Protein AF-A0A845WU92-F1 (afdb_monomer_lite)

Radius of gyration: 21.83 Å; chains: 1; bounding box: 58×50×40 Å

Sequence (143 aa):
MDGFDRQRKTGFVSPQVGMMVEIFIPVGIFEACANDLQRYDLDDRFLAKNHVSILPDRIGQIKDYLRELFWLAQHKPDWFDKPHVQQLVANDLVPLVIQAIPIQGSSTPTLKPSRRRKLIAQAELEMVAHLEKPLTLKEQSTS

Secondary structure (DSSP, 8-state):
--SS-TT--------SS---------HHHHHHHHHHTT-TTSSHHHHT-S--PPPHHHHHHHHHHHHHHHHHHHH-GGGTTSHHHHHHHHHHHHHHHHHHSPPTTS-----PPPHHHHHHHHHHHHHHHTTTS---TTSS---

Foldseek 3Di:
DAQVPPPDDDDDDDDPDDDDDDDDDPPVLLVVLCVVVVVPQCDRVVNRDNDADFAPVLVVVLVVLVVVVVVCCVPPVCQVVDPVVVVVCSVPNSNSVSVRGDRVPPDDPPPPQDPVNVVVVVVVVVCVVPVPDDDDPPPPPDD

Structure (mmCIF, N/CA/C/O backbone):
data_AF-A0A845WU92-F1
#
_entry.id   AF-A0A845WU92-F1
#
loop_
_atom_site.group_PDB
_atom_site.id
_atom_site.type_symbol
_atom_site.label_atom_id
_atom_site.label_alt_id
_atom_site.label_comp_id
_atom_site.label_asym_id
_atom_site.label_entity_id
_atom_site.label_seq_id
_atom_site.pdbx_PDB_ins_code
_atom_site.Cartn_x
_atom_site.Cartn_y
_atom_site.Cartn_z
_atom_site.occupancy
_atom_site.B_iso_or_equiv
_atom_site.auth_seq_id
_atom_site.auth_comp_id
_atom_site.auth_asym_id
_atom_site.auth_atom_id
_atom_site.pdbx_PDB_model_num
ATOM 1 N N . MET A 1 1 ? -22.065 -7.936 2.087 1.00 38.28 1 MET A N 1
ATOM 2 C CA . MET A 1 1 ? -22.014 -6.628 2.779 1.00 38.28 1 MET A CA 1
ATOM 3 C C . MET A 1 1 ? -20.560 -6.206 2.675 1.00 38.28 1 MET A C 1
ATOM 5 O O . MET A 1 1 ? -19.827 -6.429 3.616 1.00 38.28 1 MET A O 1
ATOM 9 N N . ASP A 1 2 ? -20.125 -5.704 1.511 1.00 31.05 2 ASP A N 1
ATOM 10 C CA . ASP A 1 2 ? -18.720 -5.882 1.096 1.00 31.05 2 ASP A CA 1
ATOM 11 C C . ASP A 1 2 ? -18.082 -4.567 0.604 1.00 31.05 2 ASP A C 1
ATOM 13 O O . ASP A 1 2 ? -18.565 -3.916 -0.329 1.00 31.05 2 ASP A O 1
ATOM 17 N N . GLY A 1 3 ? -17.023 -4.137 1.292 1.00 39.50 3 GLY A N 1
ATOM 18 C CA . GLY A 1 3 ? -15.917 -3.353 0.723 1.00 39.50 3 GLY A CA 1
ATOM 19 C C . GLY A 1 3 ? -14.879 -4.334 0.154 1.00 39.50 3 GLY A C 1
ATOM 20 O O . GLY A 1 3 ? -14.811 -5.458 0.635 1.00 39.50 3 GLY A O 1
ATOM 21 N N . PHE A 1 4 ? -14.153 -3.962 -0.909 1.00 47.59 4 PHE A N 1
ATOM 22 C CA . PHE A 1 4 ? -13.502 -4.881 -1.885 1.00 47.59 4 PHE A CA 1
ATOM 23 C C . PHE A 1 4 ? -14.466 -5.725 -2.743 1.00 47.59 4 PHE A C 1
ATOM 25 O O . PHE A 1 4 ? -14.061 -6.681 -3.403 1.00 47.59 4 PHE A O 1
ATOM 32 N N . ASP A 1 5 ? -15.738 -5.337 -2.812 1.00 46.75 5 ASP A N 1
ATOM 33 C CA . ASP A 1 5 ? -16.700 -5.904 -3.756 1.00 46.75 5 ASP A CA 1
ATOM 34 C C . ASP A 1 5 ? -16.367 -5.495 -5.201 1.00 46.75 5 ASP A C 1
ATOM 36 O O . ASP A 1 5 ? -16.459 -4.319 -5.566 1.00 46.75 5 ASP A O 1
ATOM 40 N N . ARG A 1 6 ? -16.027 -6.482 -6.040 1.00 50.19 6 ARG A N 1
ATOM 41 C CA . ARG A 1 6 ? -15.702 -6.293 -7.466 1.00 50.19 6 ARG A CA 1
ATOM 42 C C . ARG A 1 6 ? -16.856 -5.716 -8.296 1.00 50.19 6 ARG A C 1
ATOM 44 O O . ARG A 1 6 ? -16.611 -5.282 -9.418 1.00 50.19 6 ARG A O 1
ATOM 51 N N . GLN A 1 7 ? -18.094 -5.726 -7.797 1.00 50.69 7 GLN A N 1
ATOM 52 C CA . GLN A 1 7 ? -19.277 -5.259 -8.530 1.00 50.69 7 GLN A CA 1
ATOM 53 C C . GLN A 1 7 ? -19.826 -3.911 -8.045 1.00 50.69 7 GLN A C 1
ATOM 55 O O . GLN A 1 7 ? -20.778 -3.377 -8.624 1.00 50.69 7 GLN A O 1
ATOM 60 N N . ARG A 1 8 ? -19.240 -3.318 -7.001 1.00 53.22 8 ARG A N 1
ATOM 61 C CA . ARG A 1 8 ? -19.770 -2.096 -6.392 1.00 53.22 8 ARG A CA 1
ATOM 62 C C . ARG A 1 8 ? -19.261 -0.852 -7.120 1.00 53.22 8 ARG A C 1
ATOM 64 O O . ARG A 1 8 ? -18.064 -0.593 -7.170 1.00 53.22 8 ARG A O 1
ATOM 71 N N . LYS A 1 9 ? -20.180 -0.038 -7.655 1.00 52.53 9 LYS A N 1
ATOM 72 C CA . LYS A 1 9 ? -19.841 1.262 -8.258 1.00 52.53 9 LYS A CA 1
ATOM 73 C C . LYS A 1 9 ? -19.265 2.199 -7.195 1.00 52.53 9 LYS A C 1
ATOM 75 O O . LYS A 1 9 ? -19.978 2.623 -6.285 1.00 52.53 9 LYS A O 1
ATOM 80 N N . THR A 1 10 ? -17.994 2.546 -7.333 1.00 56.81 10 THR A N 1
ATOM 81 C CA . THR A 1 10 ? -17.315 3.566 -6.535 1.00 56.81 10 THR A CA 1
ATOM 82 C C . THR A 1 10 ? -17.451 4.929 -7.213 1.00 56.81 10 THR A C 1
ATOM 84 O O . THR A 1 10 ? -17.150 5.098 -8.390 1.00 56.81 10 THR A O 1
ATOM 87 N N . GLY A 1 11 ? -17.954 5.918 -6.471 1.00 55.31 11 GLY A N 1
ATOM 88 C CA . GLY A 1 11 ? -17.935 7.319 -6.886 1.00 55.31 11 GLY A CA 1
ATOM 89 C C . GLY A 1 11 ? -16.698 7.994 -6.310 1.00 55.31 11 GLY A C 1
ATOM 90 O O . GLY A 1 11 ? -16.529 8.008 -5.091 1.00 55.31 11 GLY A O 1
ATOM 91 N N . PHE A 1 12 ? -15.843 8.545 -7.166 1.00 60.84 12 PHE A N 1
ATOM 92 C CA . PHE A 1 12 ? -14.630 9.240 -6.751 1.00 60.84 12 PHE A CA 1
ATOM 93 C C . PHE A 1 12 ? -14.727 10.725 -7.102 1.00 60.84 12 PHE A C 1
ATOM 95 O O . PHE A 1 12 ? -15.078 11.089 -8.222 1.00 60.84 12 PHE A O 1
ATOM 102 N N . VAL A 1 13 ? -14.442 11.588 -6.127 1.00 61.06 13 VAL A N 1
ATOM 103 C CA . VAL A 1 13 ? -14.402 13.043 -6.304 1.00 61.06 13 VAL A CA 1
ATOM 104 C C . VAL A 1 13 ? -13.043 13.519 -5.819 1.00 61.06 13 VAL A C 1
ATOM 106 O O . VAL A 1 13 ? -12.762 13.464 -4.622 1.00 61.06 13 VAL A O 1
ATOM 109 N N . SER A 1 14 ? -12.207 13.990 -6.741 1.00 62.66 14 SER A N 1
ATOM 110 C CA . SER A 1 14 ? -10.906 14.579 -6.429 1.00 62.66 14 SER A CA 1
ATOM 111 C C . SER A 1 14 ? -10.896 16.088 -6.657 1.00 62.66 14 SER A C 1
ATOM 113 O O . SER A 1 14 ? -11.669 16.604 -7.469 1.00 62.66 14 SER A O 1
ATOM 115 N N . PRO A 1 15 ? -9.996 16.824 -5.982 1.00 66.38 15 PRO A N 1
ATOM 116 C CA . PRO A 1 15 ? -9.643 18.168 -6.423 1.00 66.38 15 PRO A CA 1
ATOM 117 C C . PRO A 1 15 ? -9.107 18.132 -7.864 1.00 66.38 15 PRO A C 1
ATOM 119 O O . PRO A 1 15 ? -8.477 17.160 -8.277 1.00 66.38 15 PRO A O 1
ATOM 122 N N . GLN A 1 16 ? -9.338 19.207 -8.624 1.00 62.50 16 GLN A N 1
ATOM 123 C CA . GLN A 1 16 ? -8.887 19.341 -10.021 1.00 62.50 16 GLN A CA 1
ATOM 124 C C . GLN A 1 16 ? -7.357 19.386 -10.167 1.00 62.50 16 GLN A C 1
ATOM 126 O O . GLN A 1 16 ? -6.836 19.257 -11.270 1.00 62.50 16 GLN A O 1
ATOM 131 N N . VAL A 1 17 ? -6.638 19.576 -9.059 1.00 66.75 17 VAL A N 1
ATOM 132 C CA . VAL A 1 17 ? -5.182 19.692 -9.025 1.00 66.75 17 VAL A CA 1
ATOM 133 C C . VAL A 1 17 ? -4.633 18.624 -8.087 1.00 66.75 17 VAL A C 1
ATOM 135 O O . VAL A 1 17 ? -4.877 18.658 -6.881 1.00 66.75 17 VAL A O 1
ATOM 138 N N . GLY A 1 18 ? -3.899 17.670 -8.652 1.00 65.50 18 GLY A N 1
ATOM 139 C CA . GLY A 1 18 ? -3.216 16.614 -7.913 1.00 65.50 18 GLY A CA 1
ATOM 140 C C . GLY A 1 18 ? -2.792 15.469 -8.827 1.00 65.50 18 GLY A C 1
ATOM 141 O O . GLY A 1 18 ? -3.492 15.133 -9.777 1.00 65.50 18 GLY A O 1
ATOM 142 N N . MET A 1 19 ? -1.640 14.867 -8.536 1.00 68.38 19 MET A N 1
ATOM 143 C CA . MET A 1 19 ? -1.254 13.592 -9.133 1.00 68.38 19 MET A CA 1
ATOM 144 C C . MET A 1 19 ? -1.906 12.478 -8.317 1.00 68.38 19 MET A C 1
ATOM 146 O O . MET A 1 19 ? -1.707 12.402 -7.103 1.00 68.38 19 MET A O 1
ATOM 150 N N . MET A 1 20 ? -2.697 11.641 -8.981 1.00 75.50 20 MET A N 1
ATOM 151 C CA . MET A 1 20 ? -3.293 10.457 -8.378 1.00 75.50 20 MET A CA 1
ATOM 152 C C . MET A 1 20 ? -2.574 9.217 -8.892 1.00 75.50 20 MET A C 1
ATOM 154 O O . MET A 1 20 ? -2.306 9.101 -10.085 1.00 75.50 20 MET A O 1
ATOM 158 N N . VAL A 1 21 ? -2.284 8.300 -7.976 1.00 76.75 21 VAL A N 1
ATOM 159 C CA . VAL A 1 21 ? -1.739 6.982 -8.283 1.00 76.75 21 VAL A CA 1
ATOM 160 C C . VAL A 1 21 ? -2.713 5.955 -7.739 1.00 76.75 21 VAL A C 1
ATOM 162 O O . VAL A 1 21 ? -3.097 6.030 -6.572 1.00 76.75 21 VAL A O 1
ATOM 165 N N . GLU A 1 22 ? -3.105 5.015 -8.589 1.00 82.00 22 GLU A N 1
ATOM 166 C CA . GLU A 1 22 ? -3.937 3.882 -8.210 1.00 82.00 22 GLU A CA 1
ATOM 167 C C . GLU A 1 22 ? -3.073 2.621 -8.191 1.00 82.00 22 GLU A C 1
ATOM 169 O O . GLU A 1 22 ? -2.296 2.374 -9.114 1.00 82.00 22 GLU A O 1
ATOM 174 N N . ILE A 1 23 ? -3.169 1.853 -7.106 1.00 83.69 23 ILE A N 1
ATOM 175 C CA . ILE A 1 23 ? -2.412 0.616 -6.911 1.00 83.69 23 ILE A CA 1
ATOM 176 C C . ILE A 1 23 ? -3.424 -0.502 -6.714 1.00 83.69 23 ILE A C 1
ATOM 178 O O . ILE A 1 23 ? -4.218 -0.470 -5.773 1.00 83.69 23 ILE A O 1
ATOM 182 N N . PHE A 1 24 ? -3.370 -1.502 -7.586 1.00 85.06 24 PHE A N 1
ATOM 183 C CA . PHE A 1 24 ? -4.214 -2.684 -7.502 1.00 85.06 24 PHE A CA 1
ATOM 184 C C . PHE A 1 24 ? -3.412 -3.836 -6.905 1.00 85.06 24 PHE A C 1
ATOM 186 O O . PHE A 1 24 ? -2.464 -4.320 -7.518 1.00 85.06 24 PHE A O 1
ATOM 193 N N . ILE A 1 25 ? -3.803 -4.284 -5.712 1.00 86.38 25 ILE A N 1
ATOM 194 C CA . ILE A 1 25 ? -3.207 -5.449 -5.053 1.00 86.38 25 ILE A CA 1
ATOM 195 C C . ILE A 1 25 ? -4.249 -6.573 -5.067 1.00 86.38 25 ILE A C 1
ATOM 197 O O . ILE A 1 25 ? -5.333 -6.394 -4.505 1.00 86.38 25 ILE A O 1
ATOM 201 N N . PRO A 1 26 ? -3.972 -7.726 -5.704 1.00 86.88 26 PRO A N 1
ATOM 202 C CA . PRO A 1 26 ? -4.855 -8.882 -5.624 1.00 86.88 26 PRO A CA 1
ATOM 203 C C . PRO A 1 26 ? -5.053 -9.321 -4.171 1.00 86.88 26 PRO A C 1
ATOM 205 O O . PRO A 1 26 ? -4.081 -9.474 -3.434 1.00 86.88 26 PRO A O 1
ATOM 208 N N . VAL A 1 27 ? -6.305 -9.577 -3.782 1.00 85.00 27 VAL A N 1
ATOM 209 C CA . VAL A 1 27 ? -6.666 -9.901 -2.390 1.00 85.00 27 VAL A CA 1
ATOM 210 C C . VAL A 1 27 ? -5.859 -11.074 -1.823 1.00 85.00 27 VAL A C 1
ATOM 212 O O . VAL A 1 27 ? -5.298 -10.946 -0.746 1.00 85.00 27 VAL A O 1
ATOM 215 N N . GLY A 1 28 ? -5.657 -12.147 -2.596 1.00 87.38 28 GLY A N 1
ATOM 216 C CA . GLY A 1 28 ? -4.867 -13.293 -2.134 1.00 87.38 28 GLY A CA 1
ATOM 217 C C . GLY A 1 28 ? -3.386 -12.973 -1.880 1.00 87.38 28 GLY A C 1
ATOM 218 O O . GLY A 1 28 ? -2.784 -13.561 -0.990 1.00 87.38 28 GLY A O 1
ATOM 219 N N . ILE A 1 29 ? -2.797 -12.015 -2.614 1.00 87.88 29 ILE A N 1
ATOM 220 C CA . ILE A 1 29 ? -1.420 -11.551 -2.356 1.00 87.88 29 ILE A CA 1
ATOM 221 C C . ILE A 1 29 ? -1.388 -10.706 -1.080 1.00 87.88 29 ILE A C 1
ATOM 223 O O . ILE A 1 29 ? -0.481 -10.852 -0.263 1.00 87.88 29 ILE A O 1
ATOM 227 N N . PHE A 1 30 ? -2.388 -9.841 -0.898 1.00 89.81 30 PHE A N 1
ATOM 228 C CA . PHE A 1 30 ? -2.520 -9.032 0.308 1.00 89.81 30 PHE A CA 1
ATOM 229 C C . PHE A 1 30 ? -2.672 -9.907 1.560 1.00 89.81 30 PHE A C 1
ATOM 231 O O . PHE A 1 30 ? -1.929 -9.723 2.517 1.00 89.81 30 PHE A O 1
ATOM 238 N N . GLU A 1 31 ? -3.581 -10.882 1.536 1.00 89.75 31 GLU A N 1
ATOM 239 C CA . GLU A 1 31 ? -3.843 -11.801 2.651 1.00 89.75 31 GLU A CA 1
ATOM 240 C C . GLU A 1 31 ? -2.629 -12.675 2.978 1.00 89.75 31 GLU A C 1
ATOM 242 O O . GLU A 1 31 ? -2.265 -12.804 4.147 1.00 89.75 31 GLU A O 1
ATOM 247 N N . ALA A 1 32 ? -1.965 -13.240 1.962 1.00 89.69 32 ALA A N 1
ATOM 248 C CA . ALA A 1 32 ? -0.749 -14.026 2.162 1.00 89.69 32 ALA A CA 1
ATOM 249 C C . ALA A 1 32 ? 0.344 -13.191 2.848 1.00 89.69 32 ALA A C 1
ATOM 251 O O . ALA A 1 32 ? 0.891 -13.600 3.869 1.00 89.69 32 ALA A O 1
ATOM 252 N N . CYS A 1 33 ? 0.587 -11.976 2.352 1.00 90.31 33 CYS A N 1
ATOM 253 C CA . CYS A 1 33 ? 1.575 -11.078 2.937 1.00 90.31 33 CYS A CA 1
ATOM 254 C C . CYS A 1 33 ? 1.183 -10.607 4.349 1.00 90.31 33 CYS A C 1
ATOM 256 O O . CYS A 1 33 ? 2.035 -10.518 5.233 1.00 90.31 33 CYS A O 1
ATOM 258 N N . ALA A 1 34 ? -0.102 -10.333 4.596 1.00 90.44 34 ALA A N 1
ATOM 259 C CA . ALA A 1 34 ? -0.592 -9.970 5.923 1.00 90.44 34 ALA A CA 1
ATOM 260 C C . ALA A 1 34 ? -0.367 -11.107 6.930 1.00 90.44 34 ALA A C 1
ATOM 262 O O . ALA A 1 34 ? 0.067 -10.840 8.050 1.00 90.44 34 ALA A O 1
ATOM 263 N N . ASN A 1 35 ? -0.589 -12.359 6.522 1.00 89.38 35 ASN A N 1
ATOM 264 C CA . ASN A 1 35 ? -0.312 -13.535 7.345 1.00 89.38 35 ASN A CA 1
ATOM 265 C C . ASN A 1 35 ? 1.184 -13.689 7.643 1.00 89.38 35 ASN A C 1
ATOM 267 O O . ASN A 1 35 ? 1.546 -13.871 8.806 1.00 89.38 35 ASN A O 1
ATOM 271 N N . ASP A 1 36 ? 2.052 -13.541 6.639 1.00 89.94 36 ASP A N 1
ATOM 272 C CA . ASP A 1 36 ? 3.511 -13.605 6.820 1.00 89.94 36 ASP A CA 1
ATOM 273 C C . ASP A 1 36 ? 4.017 -12.520 7.785 1.00 89.94 36 ASP A C 1
ATOM 275 O O . ASP A 1 36 ? 4.901 -12.757 8.610 1.00 89.94 36 ASP A O 1
ATOM 279 N N . LEU A 1 37 ? 3.413 -11.329 7.729 1.00 88.56 37 LEU A N 1
ATOM 280 C CA . LEU A 1 37 ? 3.691 -10.208 8.631 1.00 88.56 37 LEU A CA 1
ATOM 281 C C . LEU A 1 37 ? 2.940 -10.290 9.969 1.00 88.56 37 LEU A C 1
ATOM 283 O O . LEU A 1 37 ? 3.036 -9.360 10.773 1.00 88.56 37 LEU A O 1
ATOM 287 N N . GLN A 1 38 ? 2.190 -11.368 10.214 1.00 91.25 38 GLN A N 1
ATOM 288 C CA . GLN A 1 38 ? 1.392 -11.594 11.425 1.00 91.25 38 GLN A CA 1
ATOM 289 C C . GLN A 1 38 ? 0.367 -10.475 11.710 1.00 91.25 38 GLN A C 1
ATOM 291 O O . GLN A 1 38 ? 0.022 -10.188 12.858 1.00 91.25 38 GLN A O 1
ATOM 296 N N . ARG A 1 39 ? -0.144 -9.831 10.656 1.00 90.00 39 ARG A N 1
ATOM 297 C CA . ARG A 1 39 ? -1.152 -8.760 10.694 1.00 90.00 39 ARG A CA 1
ATOM 298 C C . ARG A 1 39 ? -2.571 -9.320 10.656 1.00 90.00 39 ARG A C 1
ATOM 300 O O . ARG A 1 39 ? -3.365 -9.000 9.777 1.00 90.00 39 ARG A O 1
ATOM 307 N N . TYR A 1 40 ? -2.904 -10.138 11.652 1.00 88.00 40 TYR A N 1
ATOM 308 C CA . TYR A 1 40 ? -4.223 -10.775 11.764 1.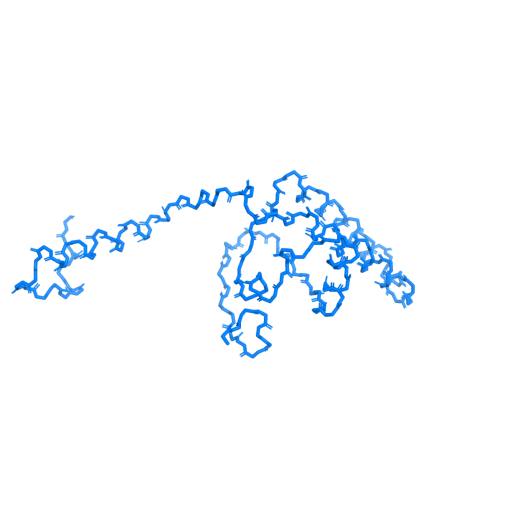00 88.00 40 TYR A CA 1
ATOM 309 C C . TYR A 1 40 ? -5.374 -9.777 11.991 1.00 88.00 40 TYR A C 1
ATOM 311 O O . TYR A 1 40 ? -6.538 -10.137 11.861 1.00 88.00 40 TYR A O 1
ATOM 319 N N . ASP A 1 41 ? -5.065 -8.518 12.324 1.00 87.25 41 ASP A N 1
ATOM 320 C CA . ASP A 1 41 ? -6.032 -7.418 12.428 1.00 87.25 41 ASP A CA 1
ATOM 321 C C . ASP A 1 41 ? -6.542 -6.908 11.066 1.00 87.25 41 ASP A C 1
ATOM 323 O O . ASP A 1 41 ? -7.476 -6.097 11.019 1.00 87.25 41 ASP A O 1
ATOM 327 N N . LEU A 1 42 ? -5.931 -7.364 9.969 1.00 89.19 42 LEU A N 1
ATOM 328 C CA . LEU A 1 42 ? -6.321 -7.083 8.588 1.00 89.19 42 LEU A CA 1
ATOM 329 C C . LEU A 1 42 ? -7.232 -8.194 8.034 1.00 89.19 42 LEU A C 1
ATOM 331 O O . LEU A 1 42 ? -6.992 -8.729 6.957 1.00 89.19 42 LEU A O 1
ATOM 335 N N . ASP A 1 43 ? -8.261 -8.540 8.808 1.00 84.19 43 ASP A N 1
ATOM 336 C CA . ASP A 1 43 ? -9.251 -9.580 8.513 1.00 84.19 43 ASP A CA 1
ATOM 337 C C . ASP A 1 43 ? -10.349 -9.123 7.527 1.00 84.19 43 ASP A C 1
ATOM 339 O O . ASP A 1 43 ? -10.380 -7.978 7.065 1.00 84.19 43 ASP A O 1
ATOM 343 N N . ASP A 1 44 ? -11.325 -9.994 7.254 1.00 84.12 44 ASP A N 1
ATOM 344 C CA . ASP A 1 44 ? -12.486 -9.684 6.405 1.00 84.12 44 ASP A CA 1
ATOM 345 C C . ASP A 1 44 ? -13.227 -8.408 6.841 1.00 84.12 44 ASP A C 1
ATOM 347 O O . ASP A 1 44 ? -13.776 -7.674 6.015 1.00 84.12 44 ASP A O 1
ATOM 351 N N . ARG A 1 45 ? -13.239 -8.094 8.146 1.00 84.38 45 ARG A N 1
ATOM 352 C CA . ARG A 1 45 ? -13.874 -6.873 8.666 1.00 84.38 45 ARG A CA 1
ATOM 353 C C . ARG A 1 45 ? -13.049 -5.636 8.349 1.00 84.38 45 ARG A C 1
ATOM 355 O O . ARG A 1 45 ? -13.625 -4.570 8.119 1.00 84.38 45 ARG A O 1
ATOM 362 N N . PHE A 1 46 ? -11.722 -5.738 8.380 1.00 85.19 46 PHE A N 1
ATOM 363 C CA . PHE A 1 46 ? -10.847 -4.691 7.868 1.00 85.19 46 PHE A CA 1
ATOM 364 C C . PHE A 1 46 ? -11.091 -4.477 6.376 1.00 85.19 46 PHE A C 1
ATOM 366 O O . PHE A 1 46 ? -11.303 -3.333 5.970 1.00 85.19 46 PHE A O 1
ATOM 373 N N . LEU A 1 47 ? -11.127 -5.557 5.594 1.00 82.00 47 LEU A N 1
ATOM 374 C CA . LEU A 1 47 ? -11.357 -5.486 4.155 1.00 82.00 47 LEU A CA 1
ATOM 375 C C . LEU A 1 47 ? -12.728 -4.859 3.846 1.00 82.00 47 LEU A C 1
ATOM 377 O O . LEU A 1 47 ? -12.835 -3.955 3.026 1.00 82.00 47 LEU A O 1
ATOM 381 N N . ALA A 1 48 ? -13.776 -5.168 4.605 1.00 79.00 48 ALA A N 1
ATOM 382 C CA . ALA A 1 48 ? -15.086 -4.546 4.405 1.00 79.00 48 ALA A CA 1
ATOM 383 C C . ALA A 1 48 ? -15.108 -2.996 4.528 1.00 79.00 48 ALA A C 1
ATOM 385 O O . ALA A 1 48 ? -16.106 -2.365 4.160 1.00 79.00 48 ALA A O 1
ATOM 386 N N . LYS A 1 49 ? -14.043 -2.349 5.032 1.00 79.38 49 LYS A N 1
ATOM 387 C CA . LYS A 1 49 ? -13.927 -0.884 5.118 1.00 79.38 49 LYS A CA 1
ATOM 388 C C . LYS A 1 49 ? -13.620 -0.265 3.749 1.00 79.38 49 LYS A C 1
ATOM 390 O O . LYS A 1 49 ? -12.714 -0.669 3.038 1.00 79.38 49 LYS A O 1
ATOM 395 N N . ASN A 1 50 ? -14.304 0.838 3.435 1.00 65.75 50 ASN A N 1
ATOM 396 C CA . ASN A 1 50 ? -14.099 1.582 2.180 1.00 65.75 50 ASN A CA 1
ATOM 397 C C . ASN A 1 50 ? -12.896 2.540 2.196 1.00 65.75 50 ASN A C 1
ATOM 399 O O . ASN A 1 50 ? -12.592 3.161 1.182 1.00 65.75 50 ASN A O 1
ATOM 403 N N . HIS A 1 51 ? -12.272 2.756 3.354 1.00 77.19 51 HIS A N 1
ATOM 404 C CA . HIS A 1 51 ? -11.097 3.611 3.481 1.00 77.19 51 HIS A CA 1
ATOM 405 C C . HIS A 1 51 ? -10.308 3.251 4.736 1.00 77.19 51 HIS A C 1
ATOM 407 O O . HIS A 1 51 ? -10.874 2.842 5.752 1.00 77.19 51 HIS A O 1
ATOM 413 N N . VAL A 1 52 ? -9.003 3.488 4.674 1.00 82.88 52 VAL A N 1
ATOM 414 C CA . VAL A 1 52 ? -8.103 3.416 5.818 1.00 82.88 52 VAL A CA 1
ATOM 415 C C . VAL A 1 52 ? -7.137 4.592 5.757 1.00 82.88 52 VAL A C 1
ATOM 417 O O . VAL A 1 52 ? -6.693 4.994 4.682 1.00 82.88 52 VAL A O 1
ATOM 420 N N . SER A 1 53 ? -6.842 5.187 6.910 1.00 82.75 53 SER A N 1
ATOM 421 C CA . SER A 1 53 ? -5.751 6.152 7.019 1.00 82.75 53 SER A CA 1
ATOM 422 C C . SER A 1 53 ? -4.441 5.401 7.191 1.00 82.75 53 SER A C 1
ATOM 424 O O . SER A 1 53 ? -4.368 4.468 7.979 1.00 82.75 53 SER A O 1
ATOM 426 N N . ILE A 1 54 ? -3.412 5.829 6.477 1.00 86.19 54 ILE A N 1
ATOM 427 C CA . ILE A 1 54 ? -2.051 5.306 6.599 1.00 86.19 54 ILE A CA 1
ATOM 428 C C . ILE A 1 54 ? -1.228 6.173 7.551 1.00 86.19 54 ILE A C 1
ATOM 430 O O . ILE A 1 54 ? -1.500 7.367 7.706 1.00 86.19 54 ILE A O 1
ATOM 434 N N . LEU A 1 55 ? -0.214 5.580 8.175 1.00 85.25 55 LEU A N 1
ATOM 435 C CA . LEU A 1 55 ? 0.700 6.295 9.061 1.00 85.25 55 LEU A CA 1
ATOM 436 C C . LEU A 1 55 ? 1.459 7.394 8.279 1.00 85.25 55 LEU A C 1
ATOM 438 O O . LEU A 1 55 ? 2.068 7.082 7.248 1.00 85.25 55 LEU A O 1
ATOM 442 N N . PRO A 1 56 ? 1.458 8.663 8.746 1.00 80.06 56 PRO A N 1
ATOM 443 C CA . PRO A 1 56 ? 2.115 9.783 8.056 1.00 80.06 56 PRO A CA 1
ATOM 444 C C . PRO A 1 56 ? 3.604 9.550 7.770 1.00 80.06 56 PRO A C 1
ATOM 446 O O . PRO A 1 56 ? 4.128 9.964 6.739 1.00 80.06 56 PRO A O 1
ATOM 449 N N . ASP A 1 57 ? 4.275 8.834 8.659 1.00 82.19 57 ASP A N 1
ATOM 450 C CA . ASP A 1 57 ? 5.711 8.571 8.582 1.00 82.19 57 ASP A CA 1
ATOM 451 C C . ASP A 1 57 ? 6.011 7.475 7.544 1.00 82.19 57 ASP A C 1
ATOM 453 O O . ASP A 1 57 ? 7.076 7.442 6.929 1.00 82.19 57 ASP A O 1
ATOM 457 N N . ARG A 1 58 ? 5.039 6.583 7.306 1.00 85.19 58 ARG A N 1
ATOM 458 C CA . ARG A 1 58 ? 5.157 5.444 6.384 1.00 85.19 58 ARG A CA 1
ATOM 459 C C . ARG A 1 58 ? 4.753 5.790 4.956 1.00 85.19 58 ARG A C 1
ATOM 461 O O . ARG A 1 58 ? 5.288 5.207 4.018 1.00 85.19 58 ARG A O 1
ATOM 468 N N . ILE A 1 59 ? 3.883 6.785 4.758 1.00 86.50 59 ILE A N 1
ATOM 469 C CA . ILE A 1 59 ? 3.539 7.241 3.402 1.00 86.50 59 ILE A CA 1
ATOM 470 C C . ILE A 1 59 ? 4.732 7.870 2.670 1.00 86.50 59 ILE A C 1
ATOM 472 O O . ILE A 1 59 ? 4.759 7.850 1.443 1.00 86.50 59 ILE A O 1
ATOM 476 N N . GLY A 1 60 ? 5.733 8.391 3.390 1.00 88.12 60 GLY A N 1
ATOM 477 C CA . GLY A 1 60 ? 6.993 8.834 2.783 1.00 88.12 60 GLY A CA 1
ATOM 478 C C . GLY A 1 60 ? 7.692 7.698 2.033 1.00 88.12 60 GLY A C 1
ATOM 479 O O . GLY A 1 60 ? 7.939 7.819 0.838 1.00 88.12 60 GLY A O 1
ATOM 480 N N . GLN A 1 61 ? 7.872 6.556 2.701 1.00 88.62 61 GLN A N 1
ATOM 481 C CA . GLN A 1 61 ? 8.532 5.368 2.143 1.00 88.62 61 GLN A CA 1
ATOM 482 C C . GLN A 1 61 ? 7.793 4.827 0.913 1.00 88.62 61 GLN A C 1
ATOM 484 O O . GLN A 1 61 ? 8.411 4.546 -0.109 1.00 88.62 61 GLN A O 1
ATOM 489 N N . ILE A 1 62 ? 6.458 4.761 0.977 1.00 90.06 62 ILE A N 1
ATOM 490 C CA . ILE A 1 62 ? 5.635 4.344 -0.168 1.00 90.06 62 ILE A CA 1
ATOM 491 C C . ILE A 1 62 ? 5.804 5.321 -1.340 1.00 90.06 62 ILE A C 1
ATOM 493 O O . ILE A 1 62 ? 5.964 4.897 -2.480 1.00 90.06 62 ILE A O 1
ATOM 497 N N . LYS A 1 63 ? 5.789 6.637 -1.085 1.00 89.62 63 LYS A N 1
ATOM 498 C CA . LYS A 1 63 ? 5.968 7.650 -2.137 1.00 89.62 63 LYS A CA 1
ATOM 499 C C . LYS A 1 63 ? 7.339 7.571 -2.792 1.00 89.62 63 LYS A C 1
ATOM 501 O O . LYS A 1 63 ? 7.415 7.735 -4.006 1.00 89.62 63 LYS A O 1
ATOM 506 N N . ASP A 1 64 ? 8.391 7.370 -2.011 1.00 90.50 64 ASP A N 1
ATOM 507 C CA . ASP A 1 64 ? 9.751 7.289 -2.534 1.00 90.50 64 ASP A CA 1
ATOM 508 C C . ASP A 1 64 ? 9.914 6.038 -3.405 1.00 90.50 64 ASP A C 1
ATOM 510 O O . ASP A 1 64 ? 10.336 6.157 -4.554 1.00 90.50 64 ASP A O 1
ATOM 514 N N . TYR A 1 65 ? 9.422 4.885 -2.939 1.00 91.50 65 TYR A N 1
ATOM 515 C CA . TYR A 1 65 ? 9.399 3.653 -3.731 1.00 91.50 65 TYR A CA 1
ATOM 516 C C . TYR A 1 65 ? 8.614 3.818 -5.044 1.00 91.50 65 TYR A C 1
ATOM 518 O O . TYR A 1 65 ? 9.091 3.467 -6.121 1.00 91.50 65 TYR A O 1
ATOM 526 N N . LEU A 1 66 ? 7.426 4.433 -4.994 1.00 90.56 66 LEU A N 1
ATOM 527 C CA . LEU A 1 66 ? 6.637 4.696 -6.201 1.00 90.56 66 LEU A CA 1
ATOM 528 C C . LEU A 1 66 ? 7.344 5.655 -7.166 1.00 90.56 66 LEU A C 1
ATOM 530 O O . LEU A 1 66 ? 7.257 5.457 -8.375 1.00 90.56 66 LEU A O 1
ATOM 534 N N . ARG A 1 67 ? 8.052 6.682 -6.674 1.00 90.62 67 ARG A N 1
ATOM 535 C CA . ARG A 1 67 ? 8.840 7.572 -7.546 1.00 90.62 67 ARG A CA 1
ATOM 536 C C . ARG A 1 67 ? 9.927 6.804 -8.284 1.00 90.62 67 ARG A C 1
ATOM 538 O O . ARG A 1 67 ? 10.108 7.050 -9.473 1.00 90.62 67 ARG A O 1
ATOM 545 N N . GLU A 1 68 ? 10.616 5.888 -7.611 1.00 90.94 68 GLU A N 1
ATOM 546 C CA . GLU A 1 68 ? 11.616 5.030 -8.250 1.00 90.94 68 GLU A CA 1
ATOM 547 C C . GLU A 1 68 ? 10.981 4.141 -9.321 1.00 90.94 68 GLU A C 1
ATOM 549 O O . GLU A 1 68 ? 11.485 4.088 -10.444 1.00 90.94 68 GLU A O 1
ATOM 554 N N . LEU A 1 69 ? 9.830 3.526 -9.030 1.00 89.81 69 LEU A N 1
ATOM 555 C CA . LEU A 1 69 ? 9.097 2.734 -10.019 1.00 89.81 69 LEU A CA 1
ATOM 556 C C . LEU A 1 69 ? 8.662 3.559 -11.232 1.00 89.81 69 LEU A C 1
ATOM 558 O O . LEU A 1 69 ? 8.845 3.115 -12.363 1.00 89.81 69 LEU A O 1
ATOM 562 N N . PHE A 1 70 ? 8.123 4.763 -11.032 1.00 89.44 70 PHE A N 1
ATOM 563 C CA . PHE A 1 70 ? 7.728 5.629 -12.146 1.00 89.44 70 PHE A CA 1
ATOM 564 C C . PHE A 1 70 ? 8.925 6.109 -12.957 1.00 89.44 70 PHE A C 1
ATOM 566 O O . PHE A 1 70 ? 8.859 6.154 -14.186 1.00 89.44 70 PHE A O 1
ATOM 573 N N . TRP A 1 71 ? 10.033 6.423 -12.289 1.00 92.00 71 TRP A N 1
ATOM 574 C CA . TRP A 1 71 ? 11.272 6.764 -12.969 1.00 92.00 71 TRP A CA 1
ATOM 575 C C . TRP A 1 71 ? 11.765 5.589 -13.823 1.00 92.00 71 TRP A C 1
ATOM 577 O O . TRP A 1 71 ? 12.082 5.784 -14.998 1.00 92.00 71 TRP A O 1
ATOM 587 N N . LEU A 1 72 ? 11.755 4.365 -13.284 1.00 90.31 72 LEU A N 1
ATOM 588 C CA . LEU A 1 72 ? 12.100 3.153 -14.028 1.00 90.31 72 LEU A CA 1
ATOM 589 C C . LEU A 1 72 ? 11.148 2.920 -15.202 1.00 90.31 72 LEU A C 1
ATOM 591 O O . LEU A 1 72 ? 11.614 2.599 -16.289 1.00 90.31 72 LEU A O 1
ATOM 595 N N . ALA A 1 73 ? 9.846 3.139 -15.025 1.00 87.56 73 ALA A N 1
ATOM 596 C CA . ALA A 1 73 ? 8.861 2.931 -16.084 1.00 87.56 73 ALA A CA 1
ATOM 597 C C . ALA A 1 73 ? 9.082 3.897 -17.254 1.00 87.56 73 ALA A C 1
ATOM 599 O O . ALA A 1 73 ? 8.920 3.525 -18.412 1.00 87.56 73 ALA A O 1
ATOM 600 N N . GLN A 1 74 ? 9.508 5.126 -16.954 1.00 90.12 74 GLN A N 1
ATOM 601 C CA . GLN A 1 74 ? 9.788 6.144 -17.960 1.00 90.12 74 GLN A CA 1
ATOM 602 C C . GLN A 1 74 ? 11.119 5.918 -18.693 1.00 90.12 74 GLN A C 1
ATOM 604 O O . GLN A 1 74 ? 11.205 6.176 -19.891 1.00 90.12 74 GLN A O 1
ATOM 609 N N . HIS A 1 75 ? 12.162 5.466 -17.991 1.00 93.56 75 HIS A N 1
ATOM 610 C CA . HIS A 1 75 ? 13.527 5.412 -18.537 1.00 93.56 75 HIS A CA 1
ATOM 611 C C . HIS A 1 75 ? 13.968 4.002 -18.955 1.00 93.56 75 HIS A C 1
ATOM 613 O O . HIS A 1 75 ? 14.949 3.858 -19.683 1.00 93.56 75 HIS A O 1
ATOM 619 N N . LYS A 1 76 ? 13.285 2.959 -18.471 1.00 91.38 76 LYS A N 1
ATOM 620 C CA . LYS A 1 76 ? 13.577 1.540 -18.721 1.00 91.38 76 LYS A CA 1
ATOM 621 C C . LYS A 1 76 ? 12.270 0.728 -18.829 1.00 91.38 76 LYS A C 1
ATOM 623 O O . LYS A 1 76 ? 12.054 -0.161 -18.007 1.00 91.38 76 LYS A O 1
ATOM 628 N N . PRO A 1 77 ? 11.398 1.009 -19.812 1.00 85.25 77 PRO A N 1
ATOM 629 C CA . PRO A 1 77 ? 10.075 0.382 -19.910 1.00 85.25 77 PRO A CA 1
ATOM 630 C C . PRO A 1 77 ? 10.146 -1.155 -19.959 1.00 85.25 77 PRO A C 1
ATOM 632 O O . PRO A 1 77 ? 9.470 -1.818 -19.175 1.00 85.25 77 PRO A O 1
ATOM 635 N N . ASP A 1 78 ? 11.076 -1.708 -20.743 1.00 89.69 78 ASP A N 1
ATOM 636 C CA . ASP A 1 78 ? 11.291 -3.159 -20.898 1.00 89.69 78 ASP A CA 1
ATOM 637 C C . ASP A 1 78 ? 11.723 -3.864 -19.596 1.00 89.69 78 ASP A C 1
ATOM 639 O O . ASP A 1 78 ? 11.804 -5.092 -19.516 1.00 89.69 78 ASP A O 1
ATOM 643 N N . TRP A 1 79 ? 12.070 -3.104 -18.551 1.00 86.00 79 TRP A N 1
ATOM 644 C CA . TRP A 1 79 ? 12.411 -3.669 -17.250 1.00 86.00 79 TRP A CA 1
ATOM 645 C C . TRP A 1 79 ? 11.202 -4.358 -16.608 1.00 86.00 79 TRP A C 1
ATOM 647 O O . TRP A 1 79 ? 11.367 -5.428 -16.026 1.00 86.00 79 TRP A O 1
ATOM 657 N N . PHE A 1 80 ? 9.996 -3.805 -16.771 1.00 83.31 80 PHE A N 1
ATOM 658 C CA . PHE A 1 80 ? 8.761 -4.366 -16.206 1.00 83.31 80 PHE A CA 1
ATOM 659 C C . PHE A 1 80 ? 8.234 -5.596 -16.956 1.00 83.31 80 PHE A C 1
ATOM 661 O O . PHE A 1 80 ? 7.449 -6.362 -16.391 1.00 83.31 80 PHE A O 1
ATOM 668 N N . ASP A 1 81 ? 8.710 -5.836 -18.179 1.00 85.81 81 ASP A N 1
ATOM 669 C CA . ASP A 1 81 ? 8.357 -7.024 -18.969 1.00 85.81 81 ASP A CA 1
ATOM 670 C C . ASP A 1 81 ? 9.041 -8.294 -18.447 1.00 85.81 81 ASP A C 1
ATOM 672 O O . ASP A 1 81 ? 8.688 -9.418 -18.810 1.00 85.81 81 ASP A O 1
ATOM 676 N N . LYS A 1 82 ? 10.033 -8.138 -17.565 1.00 85.81 82 LYS A N 1
ATOM 677 C CA . LYS A 1 82 ? 10.750 -9.259 -16.968 1.00 85.81 82 LYS A CA 1
ATOM 678 C C . LYS A 1 82 ? 9.885 -9.921 -15.884 1.00 85.81 82 LYS A C 1
ATOM 680 O O . LYS A 1 82 ? 9.545 -9.268 -14.899 1.00 85.81 82 LYS A O 1
ATOM 685 N N . PRO A 1 83 ? 9.614 -11.238 -15.958 1.00 80.62 83 PRO A N 1
ATOM 686 C CA . PRO A 1 83 ? 8.711 -11.912 -15.016 1.00 80.62 83 PRO A CA 1
ATOM 687 C C . PRO A 1 83 ? 9.124 -11.779 -13.542 1.00 80.62 83 PRO A C 1
ATOM 689 O O . PRO A 1 83 ? 8.289 -11.594 -12.662 1.00 80.6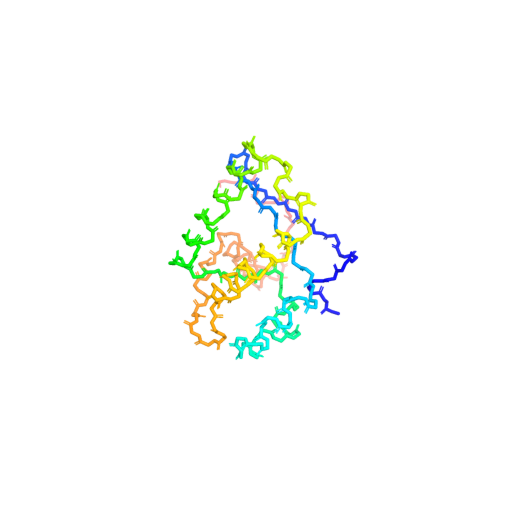2 83 PRO A O 1
ATOM 692 N N . HIS A 1 84 ? 10.430 -11.817 -13.268 1.00 83.25 84 HIS A N 1
ATOM 693 C CA . HIS A 1 84 ? 10.963 -11.682 -11.910 1.00 83.25 84 HIS A CA 1
ATOM 694 C C . HIS A 1 84 ? 10.794 -10.271 -11.336 1.00 83.25 84 HIS A C 1
ATOM 696 O O . HIS A 1 84 ? 10.749 -10.111 -10.120 1.00 83.25 84 HIS A O 1
ATOM 702 N N . VAL A 1 85 ? 10.688 -9.250 -12.190 1.00 81.88 85 VAL A N 1
ATOM 703 C CA . VAL A 1 85 ? 10.514 -7.861 -11.760 1.00 81.88 85 VAL A CA 1
ATOM 704 C C . VAL A 1 85 ? 9.118 -7.646 -11.194 1.00 81.88 85 VAL A C 1
ATOM 706 O O . VAL A 1 85 ? 8.985 -7.038 -10.140 1.00 81.88 85 VAL A O 1
ATOM 709 N N . GLN A 1 86 ? 8.084 -8.194 -11.832 1.00 77.81 86 GLN A N 1
ATOM 710 C CA . GLN A 1 86 ? 6.713 -8.085 -11.324 1.00 77.81 86 GLN A CA 1
ATOM 711 C C . GLN A 1 86 ? 6.586 -8.695 -9.924 1.00 77.81 86 GLN A C 1
ATOM 713 O O . GLN A 1 86 ? 5.970 -8.107 -9.036 1.00 77.81 86 GLN A O 1
ATOM 718 N N . GLN A 1 87 ? 7.226 -9.847 -9.715 1.00 81.00 87 GLN A N 1
ATOM 719 C CA . GLN A 1 87 ? 7.249 -10.510 -8.417 1.00 81.00 87 GLN A CA 1
ATOM 720 C C . GLN A 1 87 ? 8.061 -9.724 -7.380 1.00 81.00 87 GLN A C 1
ATOM 722 O O . GLN A 1 87 ? 7.621 -9.603 -6.243 1.00 81.00 87 GLN A O 1
ATOM 727 N N . LEU A 1 88 ? 9.202 -9.149 -7.770 1.00 80.19 88 LEU A N 1
ATOM 728 C CA . LEU A 1 88 ? 10.007 -8.289 -6.900 1.00 80.19 88 LEU A CA 1
ATOM 729 C C . LEU A 1 88 ? 9.215 -7.055 -6.449 1.00 80.19 88 LEU A C 1
ATOM 731 O O . LEU A 1 88 ? 9.128 -6.784 -5.257 1.00 80.19 88 LEU A O 1
ATOM 735 N N . VAL A 1 89 ? 8.545 -6.377 -7.383 1.00 84.12 89 VAL A N 1
ATOM 736 C CA . VAL A 1 89 ? 7.707 -5.213 -7.072 1.00 84.12 89 VAL A CA 1
ATOM 737 C C . VAL A 1 89 ? 6.570 -5.579 -6.121 1.00 84.12 89 VAL A C 1
ATOM 739 O O . VAL A 1 89 ? 6.317 -4.848 -5.168 1.00 84.12 89 VAL A O 1
ATOM 742 N N . ALA A 1 90 ? 5.897 -6.712 -6.337 1.00 82.38 90 ALA A N 1
ATOM 743 C CA . ALA A 1 90 ? 4.851 -7.176 -5.429 1.00 82.38 90 ALA A CA 1
ATOM 744 C C . ALA A 1 90 ? 5.404 -7.494 -4.028 1.00 82.38 90 ALA A C 1
ATOM 746 O O . ALA A 1 90 ? 4.812 -7.084 -3.028 1.00 82.38 90 ALA A O 1
ATOM 747 N N . ASN A 1 91 ? 6.550 -8.173 -3.963 1.00 86.06 91 ASN A N 1
ATOM 748 C CA . ASN A 1 91 ? 7.197 -8.564 -2.713 1.00 86.06 91 ASN A CA 1
ATOM 749 C C . ASN A 1 91 ? 7.749 -7.375 -1.919 1.00 86.06 91 ASN A C 1
ATOM 751 O O . ASN A 1 91 ? 7.865 -7.485 -0.706 1.00 86.06 91 ASN A O 1
ATOM 755 N N . ASP A 1 92 ? 8.055 -6.252 -2.565 1.00 89.50 92 ASP A N 1
ATOM 756 C CA . ASP A 1 92 ? 8.510 -5.038 -1.884 1.00 89.50 92 ASP A CA 1
ATOM 757 C C . ASP A 1 92 ? 7.331 -4.124 -1.513 1.00 89.50 92 ASP A C 1
ATOM 759 O O . ASP A 1 92 ? 7.210 -3.655 -0.379 1.00 89.50 92 ASP A O 1
ATOM 763 N N . LEU A 1 93 ? 6.424 -3.873 -2.465 1.00 90.44 93 LEU A N 1
ATOM 764 C CA . LEU A 1 93 ? 5.354 -2.888 -2.313 1.00 90.44 93 LEU A CA 1
ATOM 765 C C . LEU A 1 93 ? 4.277 -3.339 -1.326 1.00 90.44 93 LEU A C 1
ATOM 767 O O . LEU A 1 93 ? 3.808 -2.533 -0.522 1.00 90.44 93 LEU A O 1
ATOM 771 N N . VAL A 1 94 ? 3.852 -4.603 -1.389 1.00 91.06 94 VAL A N 1
ATOM 772 C CA . VAL A 1 94 ? 2.732 -5.088 -0.570 1.00 91.06 94 VAL A CA 1
ATOM 773 C C . VAL A 1 94 ? 3.075 -5.046 0.927 1.00 91.06 94 VAL A C 1
ATOM 775 O O . VAL A 1 94 ? 2.273 -4.479 1.678 1.00 91.06 94 VAL A O 1
ATOM 778 N N . PRO A 1 95 ? 4.261 -5.501 1.386 1.00 92.00 95 PRO A N 1
ATOM 779 C CA . PRO A 1 95 ? 4.670 -5.309 2.775 1.00 92.00 95 PRO A CA 1
ATOM 780 C C . PRO A 1 95 ? 4.723 -3.843 3.198 1.00 92.00 95 PRO A C 1
ATOM 782 O O . PRO A 1 95 ? 4.250 -3.512 4.285 1.00 92.00 95 PRO A O 1
ATOM 785 N N . LEU A 1 96 ? 5.255 -2.953 2.350 1.00 91.94 96 LEU A N 1
ATOM 786 C CA . LEU A 1 96 ? 5.324 -1.519 2.647 1.00 91.94 96 LEU A CA 1
ATOM 787 C C . LEU A 1 96 ? 3.930 -0.924 2.872 1.00 91.94 96 LEU A C 1
ATOM 789 O O . LEU A 1 96 ? 3.721 -0.164 3.820 1.00 91.94 96 LEU A O 1
ATOM 793 N N . VAL A 1 97 ? 2.961 -1.302 2.035 1.00 91.56 97 VAL A N 1
ATOM 794 C CA . VAL A 1 97 ? 1.562 -0.882 2.176 1.00 91.56 97 VAL A CA 1
ATOM 795 C C . VAL A 1 97 ? 0.953 -1.439 3.463 1.00 91.56 97 VAL A C 1
ATOM 797 O O . VAL A 1 97 ? 0.371 -0.678 4.235 1.00 91.56 97 VAL A O 1
ATOM 800 N N . ILE A 1 98 ? 1.119 -2.735 3.736 1.00 91.56 98 ILE A N 1
ATOM 801 C CA . ILE A 1 98 ? 0.564 -3.387 4.931 1.00 91.56 98 ILE A CA 1
ATOM 802 C C . ILE A 1 98 ? 1.132 -2.775 6.215 1.00 91.56 98 ILE A C 1
ATOM 804 O O . ILE A 1 98 ? 0.386 -2.456 7.142 1.00 91.56 98 ILE A O 1
ATOM 808 N N . GLN A 1 99 ? 2.441 -2.539 6.271 1.00 90.69 99 GLN A N 1
ATOM 809 C CA . GLN A 1 99 ? 3.102 -1.927 7.426 1.00 90.69 99 GLN A CA 1
ATOM 810 C C . GLN A 1 99 ? 2.704 -0.460 7.641 1.00 90.69 99 GLN A C 1
ATOM 812 O O . GLN A 1 99 ? 2.810 0.046 8.759 1.00 90.69 99 GLN A O 1
ATOM 817 N N . ALA A 1 100 ? 2.227 0.231 6.603 1.00 91.44 100 ALA A N 1
ATOM 818 C CA . ALA A 1 100 ? 1.711 1.590 6.725 1.00 91.44 100 ALA A CA 1
ATOM 819 C C . ALA A 1 100 ? 0.288 1.655 7.301 1.00 91.44 100 ALA A C 1
ATOM 821 O O . ALA A 1 100 ? -0.144 2.735 7.717 1.00 91.44 100 ALA A O 1
ATOM 822 N N . ILE A 1 101 ? -0.440 0.534 7.341 1.00 91.12 101 ILE A N 1
ATOM 823 C CA . ILE A 1 101 ? -1.777 0.463 7.934 1.00 91.12 101 ILE A CA 1
ATOM 824 C C . ILE A 1 101 ? -1.645 0.430 9.466 1.00 91.12 101 ILE A C 1
ATOM 826 O O . ILE A 1 101 ? -1.013 -0.494 9.991 1.00 91.12 101 ILE A O 1
ATOM 830 N N . PRO A 1 102 ? -2.259 1.377 10.203 1.00 87.50 102 PRO A N 1
ATOM 831 C CA . PRO A 1 102 ? -2.226 1.387 11.660 1.00 87.50 102 PRO A CA 1
ATOM 832 C C . PRO A 1 102 ? -2.878 0.125 12.230 1.00 87.50 102 PRO A C 1
ATOM 834 O O . PRO A 1 102 ? -3.858 -0.385 11.687 1.00 87.50 102 PRO A O 1
ATOM 837 N N . ILE A 1 103 ? -2.334 -0.363 13.341 1.00 82.38 103 ILE A N 1
ATOM 838 C CA . ILE A 1 103 ? -2.875 -1.517 14.063 1.00 82.38 103 ILE A CA 1
ATOM 839 C C . ILE A 1 103 ? -4.233 -1.129 14.655 1.00 82.38 103 ILE A C 1
ATOM 841 O O . ILE A 1 103 ? -4.370 -0.056 15.259 1.00 82.38 103 ILE A O 1
ATOM 845 N N . GLN A 1 104 ? -5.245 -1.989 14.504 1.00 67.69 104 GLN A N 1
ATOM 846 C CA . GLN A 1 104 ? -6.540 -1.761 15.149 1.00 67.69 104 GLN A CA 1
ATOM 847 C C . GLN A 1 104 ? -6.352 -1.607 16.672 1.00 67.69 104 GLN A C 1
ATOM 849 O O . GLN A 1 104 ? -5.940 -2.538 17.356 1.00 67.69 104 GLN A O 1
ATOM 854 N N . GLY A 1 105 ? -6.632 -0.404 17.189 1.00 58.62 105 GLY A N 1
ATOM 855 C CA . GLY A 1 105 ? -6.475 -0.043 18.605 1.00 58.62 105 GLY A CA 1
ATOM 856 C C . GLY A 1 105 ? -5.474 1.085 18.895 1.00 58.62 105 GLY A C 1
ATOM 857 O O . GLY A 1 105 ? -5.544 1.659 19.978 1.00 58.62 105 GLY A O 1
ATOM 858 N N . SER A 1 106 ? -4.597 1.466 17.953 1.00 47.25 106 SER A N 1
ATOM 859 C CA . SER A 1 106 ? -3.585 2.523 18.178 1.00 47.25 106 SER A CA 1
ATOM 860 C C . SER A 1 106 ? -3.882 3.872 17.516 1.00 47.25 106 SER A C 1
ATOM 862 O O . SER A 1 106 ? -3.182 4.850 17.770 1.00 47.25 106 SER A O 1
ATOM 864 N N . SER A 1 107 ? -4.940 3.975 16.711 1.00 43.72 107 SER A N 1
ATOM 865 C CA . SER A 1 107 ? -5.370 5.242 16.119 1.00 43.72 107 SER A CA 1
ATOM 866 C C . SER A 1 107 ? -6.754 5.623 16.627 1.00 43.72 107 SER A C 1
ATOM 868 O O . SER A 1 107 ? -7.753 5.031 16.215 1.00 43.72 107 SER A O 1
ATOM 870 N N . THR A 1 108 ? -6.841 6.654 17.467 1.00 37.94 108 THR A N 1
ATOM 871 C CA . THR A 1 108 ? -8.076 7.433 17.554 1.00 37.94 108 THR A CA 1
ATOM 872 C C . THR A 1 108 ? -8.320 8.027 16.166 1.00 37.94 108 THR A C 1
ATOM 874 O O . THR A 1 108 ? -7.484 8.790 15.669 1.00 37.94 108 THR A O 1
ATOM 877 N N . PRO A 1 109 ? -9.429 7.696 15.483 1.00 44.22 109 PRO A N 1
ATOM 878 C CA . PRO A 1 109 ? -9.760 8.379 14.254 1.00 44.22 109 PRO A CA 1
ATOM 879 C C . PRO A 1 109 ? -10.170 9.791 14.659 1.00 44.22 109 PRO A C 1
ATOM 881 O O . PRO A 1 109 ? -11.330 10.055 14.962 1.00 44.22 109 PRO A O 1
ATOM 884 N N . THR A 1 110 ? -9.224 10.729 14.664 1.00 44.84 110 THR A N 1
ATOM 885 C CA . THR A 1 110 ? -9.557 12.153 14.745 1.00 44.84 110 THR A CA 1
ATOM 886 C C . THR A 1 110 ? -10.062 12.595 13.374 1.00 44.84 110 THR A C 1
ATOM 888 O O . THR A 1 110 ? -9.501 13.467 12.715 1.00 44.84 110 THR A O 1
ATOM 891 N N . LEU A 1 111 ? -11.144 11.967 12.910 1.00 49.66 111 LEU A N 1
ATOM 892 C CA . LEU A 1 111 ? -11.967 12.530 11.860 1.00 49.66 111 LEU A CA 1
ATOM 893 C C . LEU A 1 111 ? -12.624 13.759 12.480 1.00 49.66 111 LEU A C 1
ATOM 895 O O . LEU A 1 111 ? -13.686 13.667 13.095 1.00 49.66 111 LEU A O 1
ATOM 899 N N . LYS A 1 112 ? -11.974 14.924 12.340 1.00 50.94 112 LYS A N 1
ATOM 900 C CA . LYS A 1 112 ? -12.641 16.205 12.578 1.00 50.94 112 LYS A CA 1
ATOM 901 C C . LYS A 1 112 ? -13.972 16.142 11.823 1.00 50.94 112 LYS A C 1
ATOM 903 O O . LYS A 1 112 ? -13.948 15.873 10.617 1.00 50.94 112 LYS A O 1
ATOM 908 N N . PRO A 1 113 ? -15.123 16.348 12.488 1.00 44.06 113 PRO A N 1
ATOM 909 C CA . PRO A 1 113 ? -16.402 16.294 11.809 1.00 44.06 113 PRO A CA 1
ATOM 910 C C . PRO A 1 113 ? -16.352 17.289 10.656 1.00 44.06 113 PRO A C 1
ATOM 912 O O . PRO A 1 113 ? -16.168 18.489 10.874 1.00 44.06 113 PRO A O 1
ATOM 915 N N . SER A 1 114 ? -16.456 16.786 9.425 1.00 58.25 114 SER A N 1
ATOM 916 C CA . SER A 1 114 ? -16.561 17.637 8.242 1.00 58.25 114 SER A CA 1
ATOM 917 C C . SER A 1 114 ? -17.663 18.669 8.487 1.00 58.25 114 SER A C 1
ATOM 919 O O . SER A 1 114 ? -18.702 18.309 9.044 1.00 58.25 114 SER A O 1
ATOM 921 N N . ARG A 1 115 ? -17.471 19.923 8.062 1.00 55.47 115 ARG A N 1
ATOM 922 C CA . ARG A 1 115 ? -18.456 21.013 8.224 1.00 55.47 115 ARG A CA 1
ATOM 923 C C . ARG A 1 115 ? -19.878 20.580 7.827 1.00 55.47 115 ARG A C 1
ATOM 925 O O . ARG A 1 115 ? -20.827 20.931 8.514 1.00 55.47 115 ARG A O 1
ATOM 932 N N . ARG A 1 116 ? -20.007 19.723 6.804 1.00 52.56 116 ARG A N 1
ATOM 933 C CA . ARG A 1 116 ? -21.271 19.080 6.398 1.00 52.56 116 ARG A CA 1
ATOM 934 C C . ARG A 1 116 ? -21.915 18.205 7.472 1.00 52.56 116 ARG A C 1
ATOM 936 O O . ARG A 1 116 ? -23.103 18.336 7.688 1.00 52.56 116 ARG A O 1
ATOM 943 N N . ARG A 1 117 ? -21.163 17.344 8.162 1.00 60.09 117 ARG A N 1
ATOM 944 C CA . ARG A 1 117 ? -21.708 16.518 9.257 1.00 60.09 117 ARG A CA 1
ATOM 945 C C . ARG A 1 117 ? -22.198 17.366 10.430 1.00 60.09 117 ARG A C 1
ATOM 947 O O . ARG A 1 117 ? -23.197 17.011 11.034 1.00 60.09 117 ARG A O 1
ATOM 954 N N . LYS A 1 118 ? -21.543 18.501 10.706 1.00 69.19 118 LYS A N 1
ATOM 955 C CA . LYS A 1 118 ? -22.037 19.471 11.699 1.00 69.19 118 LYS A CA 1
ATOM 956 C C . LYS A 1 118 ? -23.340 20.132 11.247 1.00 69.19 118 LYS A C 1
ATOM 958 O O . LYS A 1 118 ? -24.258 20.228 12.042 1.00 69.19 118 LYS A O 1
ATOM 963 N N . LEU A 1 119 ? -23.427 20.528 9.974 1.00 65.00 119 LEU A N 1
ATOM 964 C CA . LEU A 1 119 ? -24.649 21.101 9.398 1.00 65.00 119 LEU A CA 1
ATOM 965 C C . LEU A 1 119 ? -25.807 20.094 9.368 1.00 65.00 119 LEU A C 1
ATOM 967 O O . LEU A 1 119 ? -26.926 20.472 9.668 1.00 65.00 119 LEU A O 1
ATOM 971 N N . ILE A 1 120 ? -25.536 18.821 9.060 1.00 63.62 120 ILE A N 1
ATOM 972 C CA . ILE A 1 120 ? -26.546 17.752 9.071 1.00 63.62 120 ILE A CA 1
ATOM 973 C C . ILE A 1 120 ? -27.039 17.500 10.497 1.00 63.62 120 ILE A C 1
ATOM 975 O O . ILE A 1 120 ? -28.239 17.528 10.718 1.00 63.62 120 ILE A O 1
ATOM 979 N N . ALA A 1 121 ? -26.138 17.353 11.473 1.00 70.50 121 ALA A N 1
ATOM 980 C CA . ALA A 1 121 ? -26.533 17.163 12.870 1.00 70.50 121 ALA A CA 1
ATOM 981 C C . ALA A 1 121 ? -27.316 18.365 13.428 1.00 70.50 121 ALA A C 1
ATOM 983 O O . ALA A 1 121 ? -28.229 18.196 14.229 1.00 70.50 121 ALA A O 1
ATOM 984 N N . GLN A 1 122 ? -26.972 19.583 12.999 1.00 72.50 122 GLN A N 1
ATOM 985 C CA . GLN A 1 122 ? -27.701 20.784 13.388 1.00 72.50 122 GLN A CA 1
ATOM 986 C C . GLN A 1 122 ? -29.080 20.858 12.727 1.00 72.50 122 GLN A C 1
ATOM 988 O O . GLN A 1 122 ? -30.051 21.159 13.411 1.00 72.50 122 GLN A O 1
ATOM 993 N N . ALA A 1 123 ? -29.185 20.502 11.445 1.00 67.25 123 ALA A N 1
ATOM 994 C CA . ALA A 1 123 ? -30.467 20.392 10.756 1.00 67.25 123 ALA A CA 1
ATOM 995 C C . ALA A 1 123 ? -31.357 19.303 11.382 1.00 67.25 123 ALA A C 1
ATOM 997 O O . ALA A 1 123 ? -32.546 19.523 11.567 1.00 67.25 123 ALA A O 1
ATOM 998 N N . GLU A 1 124 ? -30.791 18.159 11.775 1.00 69.31 124 GLU A N 1
ATOM 999 C CA . GLU A 1 124 ? -31.513 17.092 12.484 1.00 69.31 124 GLU A CA 1
ATOM 1000 C C . GLU A 1 124 ? -32.022 17.564 13.856 1.00 69.31 124 GLU A C 1
ATOM 1002 O O . GLU A 1 124 ? -33.171 17.305 14.209 1.00 69.31 124 GLU A O 1
ATOM 1007 N N . LEU A 1 125 ? -31.205 18.311 14.606 1.00 76.06 125 LEU A N 1
ATOM 1008 C CA . LEU A 1 125 ? -31.605 18.930 15.874 1.00 76.06 125 LEU A CA 1
ATOM 1009 C C . LEU A 1 125 ? -32.720 19.966 15.694 1.00 76.06 125 LEU A C 1
ATOM 1011 O O . LEU A 1 125 ? -33.677 19.961 16.465 1.00 76.06 125 LEU A O 1
ATOM 1015 N N . GLU A 1 126 ? -32.628 20.824 14.678 1.00 67.88 126 GLU A N 1
ATOM 1016 C CA . GLU A 1 126 ? -33.674 21.800 14.351 1.00 67.88 126 GLU A CA 1
ATOM 1017 C C . GLU A 1 126 ? -34.971 21.113 13.907 1.00 67.88 126 GLU A C 1
ATOM 1019 O O . GLU A 1 126 ? -36.053 21.521 14.321 1.00 67.88 126 GLU A O 1
ATOM 1024 N N . MET A 1 127 ? -34.887 20.026 13.136 1.00 63.47 127 MET A N 1
ATOM 1025 C CA . MET A 1 127 ? -36.056 19.239 12.733 1.00 63.47 127 MET A CA 1
ATOM 1026 C C . MET A 1 127 ? -36.754 18.582 13.928 1.00 63.47 127 MET A C 1
ATOM 1028 O O . MET A 1 127 ? -37.981 18.582 13.988 1.00 63.47 127 MET A O 1
ATOM 1032 N N . VAL A 1 128 ? -35.993 18.055 14.892 1.00 66.56 128 VAL A N 1
ATOM 1033 C CA . VAL A 1 128 ? -36.546 17.491 16.135 1.00 66.56 128 VAL A CA 1
ATOM 1034 C C . VAL A 1 128 ? -37.140 18.590 17.022 1.00 66.56 128 VAL A C 1
ATOM 1036 O O . VAL A 1 128 ? -38.186 18.386 17.633 1.00 66.56 128 VAL A O 1
ATOM 1039 N N . ALA A 1 129 ? -36.521 19.771 17.070 1.00 70.56 129 ALA A N 1
ATOM 1040 C CA . ALA A 1 129 ? -37.019 20.906 17.847 1.00 70.56 129 ALA A CA 1
ATOM 1041 C C . ALA A 1 129 ? -38.270 21.572 17.237 1.00 70.56 129 ALA A C 1
ATOM 1043 O O . ALA A 1 129 ? -39.023 22.229 17.955 1.00 70.56 129 ALA A O 1
ATOM 1044 N N . HIS A 1 130 ? -38.515 21.391 15.935 1.00 63.59 130 HIS A N 1
ATOM 1045 C CA . HIS A 1 130 ? -39.613 22.019 15.191 1.00 63.59 130 HIS A CA 1
ATOM 1046 C C . HIS A 1 130 ? -40.540 21.001 14.498 1.00 63.59 130 HIS A C 1
ATOM 1048 O O . HIS A 1 130 ? -41.070 21.265 13.419 1.00 63.59 130 HIS A O 1
ATOM 1054 N N 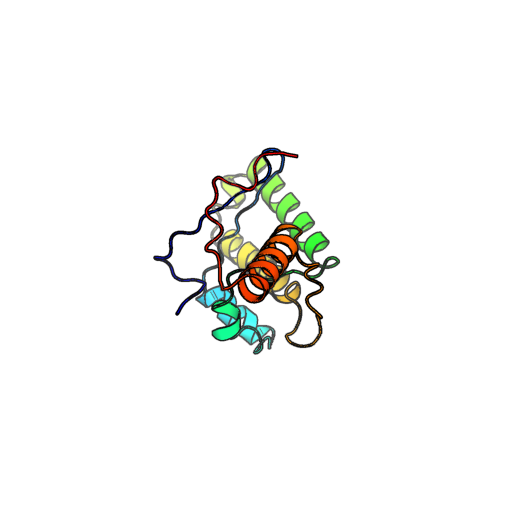. LEU A 1 131 ? -40.786 19.856 15.150 1.00 58.34 131 LEU A N 1
ATOM 1055 C CA . LEU A 1 131 ? -41.627 18.741 14.673 1.00 58.34 131 LEU A CA 1
ATOM 1056 C C . LEU A 1 131 ? -43.049 19.129 14.209 1.00 58.34 131 LEU A C 1
ATOM 1058 O O . LEU A 1 131 ? -43.663 18.380 13.453 1.00 58.34 131 LEU A O 1
ATOM 1062 N N . GLU A 1 132 ? -43.579 20.282 14.623 1.00 60.00 132 GLU A N 1
ATOM 1063 C CA . GLU A 1 132 ? -44.937 20.727 14.272 1.00 60.00 132 GLU A CA 1
ATOM 1064 C C . GLU A 1 132 ? -45.037 21.505 12.945 1.00 60.00 132 GLU A C 1
ATOM 1066 O O . GLU A 1 132 ? -46.145 21.791 12.488 1.00 60.0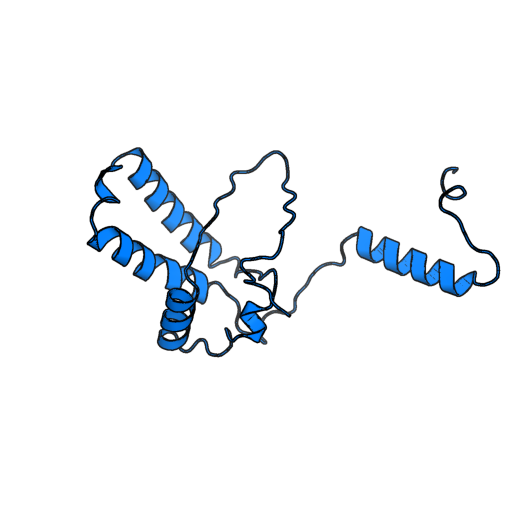0 132 GLU A O 1
ATOM 1071 N N . LYS A 1 133 ? -43.917 21.827 12.276 1.00 57.03 133 LYS A N 1
ATOM 1072 C CA . LYS A 1 133 ? -43.930 22.431 10.931 1.00 57.03 133 LYS A CA 1
ATOM 1073 C C . LYS A 1 133 ? -42.882 21.781 10.022 1.00 57.03 133 LYS A C 1
ATOM 1075 O O . LYS A 1 133 ? -41.690 21.940 10.272 1.00 57.03 133 LYS A O 1
ATOM 1080 N N . PRO A 1 134 ? -43.279 21.091 8.935 1.00 47.59 134 PRO A N 1
ATOM 1081 C CA . PRO A 1 134 ? -42.318 20.517 8.003 1.00 47.59 134 PRO A CA 1
ATOM 1082 C C . PRO A 1 134 ? -41.594 21.641 7.2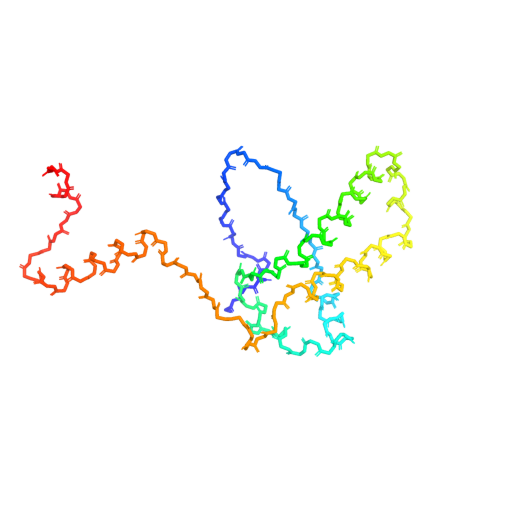51 1.00 47.59 134 PRO A C 1
ATOM 1084 O O . PRO A 1 134 ? -42.153 22.259 6.346 1.00 47.59 134 PRO A O 1
ATOM 1087 N N . LEU A 1 135 ? -40.339 21.902 7.618 1.00 56.31 135 LEU A N 1
ATOM 1088 C CA . LEU A 1 135 ? -39.457 22.801 6.878 1.00 56.31 135 LEU A CA 1
ATOM 1089 C C . LEU A 1 135 ? -39.116 22.148 5.534 1.00 56.31 135 LEU A C 1
ATOM 1091 O O . LEU A 1 135 ? -38.378 21.164 5.466 1.00 56.31 135 LEU A O 1
ATOM 1095 N N . THR A 1 136 ? -39.678 22.677 4.449 1.00 58.88 136 THR A N 1
ATOM 1096 C CA . THR A 1 136 ? -39.280 22.282 3.093 1.00 58.88 136 THR A CA 1
ATOM 1097 C C . THR A 1 136 ? -38.129 23.163 2.614 1.00 58.88 136 THR A C 1
ATOM 1099 O O . THR A 1 136 ? -38.035 24.335 2.972 1.00 58.88 136 THR A O 1
ATOM 1102 N N . LEU A 1 137 ? -37.259 22.603 1.762 1.00 48.38 137 LEU A N 1
ATOM 1103 C CA . LEU A 1 137 ? -36.037 23.217 1.202 1.00 48.38 137 LEU A CA 1
ATOM 1104 C C . LEU A 1 137 ? -36.207 24.610 0.551 1.00 48.38 137 LEU A C 1
ATOM 1106 O O . LEU A 1 137 ? -35.220 25.198 0.123 1.00 48.38 137 LEU A O 1
ATOM 1110 N N . LYS A 1 138 ? -37.431 25.135 0.439 1.00 50.03 138 LYS A N 1
ATOM 1111 C CA . LYS A 1 138 ? -37.734 26.436 -0.166 1.00 50.03 138 LYS A CA 1
ATOM 1112 C C . LYS A 1 138 ? -37.625 27.625 0.791 1.00 50.03 138 LYS A C 1
ATOM 1114 O O . LYS A 1 138 ? -37.568 28.746 0.305 1.00 50.03 138 LYS A O 1
ATOM 1119 N N . GLU A 1 139 ? -37.587 27.418 2.107 1.00 53.94 139 GLU A N 1
ATOM 1120 C CA . GLU A 1 139 ? -37.671 28.537 3.065 1.00 53.94 139 GLU A CA 1
ATOM 1121 C C . GLU A 1 139 ? -36.324 28.971 3.667 1.00 53.94 139 GLU A C 1
ATOM 1123 O O . GLU A 1 139 ? -36.255 30.014 4.307 1.00 53.94 139 GLU A O 1
ATOM 1128 N N . GLN A 1 140 ? -35.227 28.247 3.420 1.00 46.34 140 GLN A N 1
ATOM 1129 C CA . GLN A 1 140 ? -33.897 28.602 3.953 1.00 46.34 140 GLN A CA 1
ATOM 1130 C C . GLN A 1 140 ? -33.003 29.382 2.973 1.00 46.34 140 GLN A C 1
ATOM 1132 O O . GLN A 1 140 ? -31.779 29.370 3.093 1.00 46.34 140 GLN A O 1
ATOM 1137 N N . SER A 1 141 ? -33.582 30.081 1.996 1.00 42.38 141 SER A N 1
ATOM 1138 C CA . SER A 1 141 ? -32.827 30.945 1.081 1.00 42.38 141 SER A CA 1
ATOM 1139 C C . SER A 1 141 ? -33.300 32.395 1.132 1.00 42.38 141 SER A C 1
ATOM 1141 O O . SER A 1 141 ? -33.686 32.927 0.102 1.00 42.38 141 SER A O 1
ATOM 1143 N N . THR A 1 142 ? -33.261 33.021 2.312 1.00 41.25 142 THR A N 1
ATOM 1144 C CA . THR A 1 142 ? -33.160 34.486 2.492 1.00 41.25 142 THR A CA 1
ATOM 1145 C C . THR A 1 142 ? -32.868 34.818 3.959 1.00 41.25 142 THR A C 1
ATOM 1147 O O . THR A 1 142 ? -33.791 34.811 4.770 1.00 41.25 142 THR A O 1
ATOM 1150 N N . SER A 1 143 ? -31.594 35.059 4.290 1.00 38.75 143 SER A N 1
ATOM 1151 C CA . SER A 1 143 ? -31.063 36.264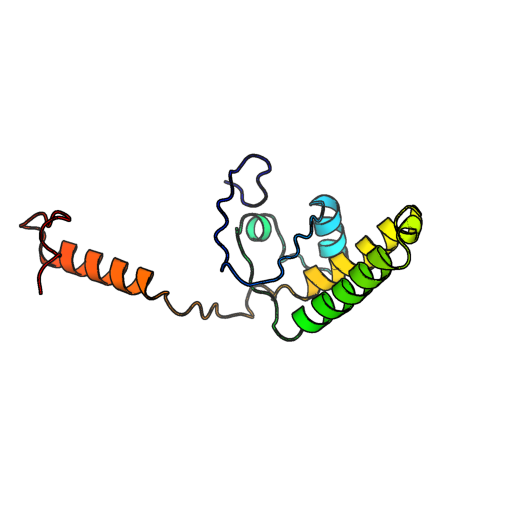 4.967 1.00 38.75 143 SER A CA 1
ATOM 1152 C C . SER A 1 143 ? -29.606 36.073 5.376 1.00 38.75 143 SER A C 1
ATOM 1154 O O . SER A 1 143 ? -29.273 34.998 5.919 1.00 38.75 143 SER A O 1
#

pLDDT: mean 73.83, std 16.86, range [31.05, 93.56]